Protein AF-A0A9D1Q8G3-F1 (afdb_monomer_lite)

InterPro domains:
  IPR008407 Branched-chain amino acid transport, AzlD [PF05437] (3-86)

Foldseek 3Di:
DVVVVVVVVVVVVCCVCCVVVPPVPPPVDPPVVVVVVVCPVVVVVVVVLVCVQQADPVRDGDDCVPGPSNVVVVVVVVVVVVVVVD

Secondary structure (DSSP, 8-state):
-HHHHHHHHHHHHHHHHHHHH-TTS-----HHHHHHHHHHHHHHHHHHHHHHHHB-TTS-B--TTS-HHHHHHHHHHHHHHHHTT-

pLDDT: mean 78.87, std 11.91, range [47.19, 94.69]

Organism: NCBI:txid2838621

Sequence (86 aa):
MSWMLIIGMAFIVFFNRYFFLEPKVAVKLPVFVERMLRYAAPCLLSVICIPIIFFDAEGSMKPLWNNAYLYAAIFACVISLKIRNV

Radius of gyration: 20.21 Å; chains: 1; bounding box: 35×46×50 Å

Structure (mmCIF, N/CA/C/O backbone):
data_AF-A0A9D1Q8G3-F1
#
_entry.id   AF-A0A9D1Q8G3-F1
#
loop_
_atom_site.group_PDB
_atom_site.id
_atom_site.type_symbol
_atom_site.label_atom_id
_atom_site.label_alt_id
_atom_site.label_comp_id
_atom_site.label_asym_id
_atom_site.label_entity_id
_atom_site.label_seq_id
_atom_site.pdbx_PDB_ins_code
_atom_site.Cartn_x
_atom_site.Cartn_y
_atom_site.Cartn_z
_atom_site.occupancy
_atom_site.B_iso_or_equiv
_atom_site.auth_seq_id
_atom_site.auth_comp_id
_atom_site.auth_asym_id
_atom_site.auth_atom_id
_atom_site.pdbx_PDB_model_num
ATOM 1 N N . MET A 1 1 ? 17.367 21.260 17.215 1.00 62.78 1 MET A N 1
ATOM 2 C CA . MET A 1 1 ? 16.287 21.315 16.205 1.00 62.78 1 MET A CA 1
ATOM 3 C C . MET A 1 1 ? 15.773 19.939 15.767 1.00 62.78 1 MET A C 1
ATOM 5 O O . MET A 1 1 ? 14.594 19.845 15.481 1.00 62.78 1 MET A O 1
ATOM 9 N N . SER A 1 2 ? 16.569 18.858 15.806 1.00 83.44 2 SER A N 1
ATOM 10 C CA . SER A 1 2 ? 16.070 17.497 15.498 1.00 83.44 2 SER A CA 1
ATOM 11 C C . SER A 1 2 ? 15.296 16.826 16.655 1.00 83.44 2 SER A C 1
ATOM 13 O O . SER A 1 2 ? 14.214 16.287 16.452 1.00 83.44 2 SER A O 1
ATOM 15 N N . TRP A 1 3 ? 15.776 16.942 17.900 1.00 88.88 3 TRP A N 1
ATOM 16 C CA . TRP A 1 3 ? 15.174 16.274 19.069 1.00 88.88 3 TRP A CA 1
ATOM 17 C C . TRP A 1 3 ? 13.701 16.617 19.321 1.00 88.88 3 TRP A C 1
ATOM 19 O O . TRP A 1 3 ? 12.909 15.743 19.659 1.00 88.88 3 TRP A O 1
ATOM 29 N N . MET A 1 4 ? 13.317 17.875 19.107 1.00 91.94 4 MET A N 1
ATOM 30 C CA . MET A 1 4 ? 11.939 18.332 19.302 1.00 91.94 4 MET A CA 1
ATOM 31 C C . MET A 1 4 ? 10.989 17.737 18.254 1.00 91.94 4 MET A C 1
ATOM 33 O O . MET A 1 4 ? 9.863 17.379 18.583 1.00 91.94 4 MET A O 1
ATOM 37 N N . LEU A 1 5 ? 11.464 17.560 17.015 1.00 92.62 5 LEU A N 1
ATOM 38 C CA . LEU A 1 5 ? 10.705 16.903 15.948 1.00 92.62 5 LEU A CA 1
ATOM 39 C C . LEU A 1 5 ? 10.545 15.407 16.214 1.00 92.62 5 LEU A C 1
ATOM 41 O O . LEU A 1 5 ? 9.466 14.871 15.992 1.00 92.62 5 LEU A O 1
ATOM 45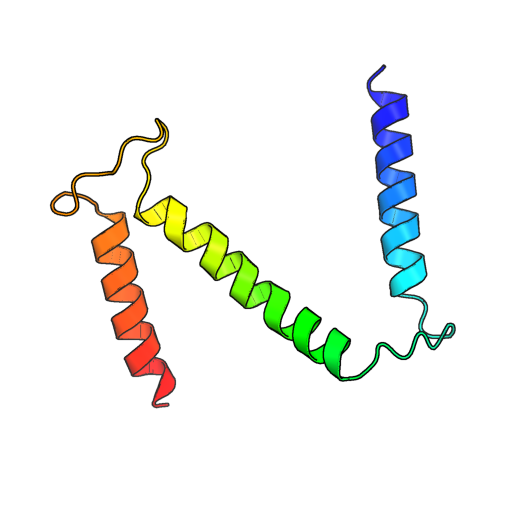 N N . ILE A 1 6 ? 11.586 14.746 16.730 1.00 92.44 6 ILE A N 1
ATOM 46 C CA . ILE A 1 6 ? 11.525 13.323 17.092 1.00 92.44 6 ILE A CA 1
ATOM 47 C C . ILE A 1 6 ? 10.507 13.107 18.213 1.00 92.44 6 ILE A C 1
ATOM 49 O O . ILE A 1 6 ? 9.647 12.239 18.094 1.00 92.44 6 ILE A O 1
ATOM 53 N N . ILE A 1 7 ? 10.560 13.921 19.272 1.00 94.69 7 ILE A N 1
ATOM 54 C CA . ILE A 1 7 ? 9.606 13.834 20.387 1.00 94.69 7 ILE A CA 1
ATOM 55 C C . ILE A 1 7 ? 8.187 14.176 19.914 1.00 94.69 7 ILE A C 1
ATOM 57 O O . ILE A 1 7 ? 7.243 13.479 20.279 1.00 94.69 7 ILE A O 1
ATOM 61 N N . GLY A 1 8 ? 8.030 15.191 19.058 1.00 94.44 8 GLY A N 1
ATOM 62 C CA . GLY A 1 8 ? 6.738 15.552 18.472 1.00 94.44 8 GLY A CA 1
ATOM 63 C C . GLY A 1 8 ? 6.142 14.429 17.620 1.00 94.44 8 GLY A C 1
ATOM 64 O O . GLY A 1 8 ? 4.992 14.047 17.822 1.00 94.44 8 GLY A O 1
ATOM 65 N N . MET A 1 9 ? 6.932 13.841 16.718 1.00 93.19 9 MET A N 1
ATOM 66 C CA . MET A 1 9 ? 6.504 12.705 15.896 1.00 93.19 9 MET A CA 1
ATOM 67 C C . MET A 1 9 ? 6.204 11.468 16.738 1.00 93.19 9 MET A C 1
ATOM 69 O O . MET A 1 9 ? 5.193 10.810 16.506 1.00 93.19 9 MET A O 1
ATOM 73 N N . ALA A 1 10 ? 7.032 11.173 17.744 1.00 91.56 10 ALA A N 1
ATOM 74 C CA . ALA A 1 10 ? 6.766 10.088 18.678 1.00 91.56 10 ALA A CA 1
ATOM 75 C C . ALA A 1 10 ? 5.412 10.299 19.365 1.00 91.56 10 ALA A C 1
ATOM 77 O O . ALA A 1 10 ? 4.573 9.404 19.328 1.00 91.56 10 ALA A O 1
ATOM 78 N N . PHE A 1 11 ? 5.151 11.494 19.903 1.00 93.00 11 PHE A N 1
ATOM 79 C CA . PHE A 1 11 ? 3.882 11.808 20.558 1.00 93.00 11 PHE A CA 1
ATOM 80 C C . PHE A 1 11 ? 2.680 11.645 19.617 1.00 93.00 11 PHE A C 1
ATOM 82 O O . PHE A 1 11 ? 1.693 11.020 19.997 1.00 93.00 11 PHE A O 1
ATOM 89 N N . ILE A 1 12 ? 2.778 12.124 18.373 1.00 91.50 12 ILE A N 1
ATOM 90 C CA . ILE A 1 12 ? 1.718 11.974 17.361 1.00 91.50 12 ILE A CA 1
ATOM 91 C C . ILE A 1 12 ? 1.456 10.494 17.045 1.00 91.50 12 ILE A C 1
ATOM 93 O O . ILE A 1 12 ? 0.299 10.072 17.014 1.00 91.50 12 ILE A O 1
ATOM 97 N N . VAL A 1 13 ? 2.506 9.692 16.836 1.00 89.31 13 VAL A N 1
ATOM 98 C CA . VAL A 1 13 ? 2.380 8.254 16.535 1.00 89.31 13 VAL A CA 1
ATOM 99 C C . VAL A 1 13 ? 1.782 7.497 17.718 1.00 89.31 13 VAL A C 1
ATOM 101 O O . VAL A 1 13 ? 0.880 6.679 17.528 1.00 89.31 13 VAL A O 1
ATOM 104 N N . PHE A 1 14 ? 2.247 7.786 18.936 1.00 86.50 14 PHE A N 1
ATOM 105 C CA . PHE A 1 14 ? 1.685 7.220 20.160 1.00 86.50 14 PHE A CA 1
ATOM 106 C C . PHE A 1 14 ? 0.208 7.592 20.298 1.00 86.50 14 PHE A C 1
ATOM 108 O O . PHE A 1 14 ? -0.620 6.708 20.494 1.00 86.50 14 PHE A O 1
ATOM 115 N N . PHE A 1 15 ? -0.153 8.858 20.108 1.00 86.62 15 PHE A N 1
ATOM 116 C CA . PHE A 1 15 ? -1.542 9.297 20.203 1.00 86.62 15 PHE A CA 1
ATOM 117 C C . PHE A 1 15 ? -2.438 8.620 19.157 1.00 86.62 15 PHE A C 1
ATOM 119 O O . PHE A 1 15 ? -3.461 8.038 19.509 1.00 86.62 15 PHE A O 1
ATOM 126 N N . ASN A 1 16 ? -2.035 8.620 17.882 1.00 82.75 16 ASN A N 1
ATOM 127 C CA . ASN A 1 16 ? -2.803 8.006 16.797 1.00 82.75 16 ASN A CA 1
ATOM 128 C C . ASN A 1 16 ? -3.005 6.501 17.019 1.00 82.75 16 ASN A C 1
ATOM 130 O O . ASN A 1 16 ? -4.111 5.990 16.845 1.00 82.75 16 ASN A O 1
ATOM 134 N N . ARG A 1 17 ? -1.952 5.801 17.459 1.00 78.00 17 ARG A N 1
ATOM 135 C CA . ARG A 1 17 ? -2.013 4.362 17.699 1.00 78.00 17 ARG A CA 1
ATOM 136 C C . ARG A 1 17 ? -2.852 4.033 18.924 1.00 78.00 17 ARG A C 1
ATOM 138 O O . ARG A 1 17 ? -3.702 3.164 18.821 1.00 78.00 17 ARG A O 1
ATOM 145 N N . TYR A 1 18 ? -2.648 4.701 20.056 1.00 74.62 18 TYR A N 1
ATOM 146 C CA . TYR A 1 18 ? -3.362 4.376 21.295 1.00 74.62 18 TYR A CA 1
ATOM 147 C C . TYR A 1 18 ? -4.838 4.777 21.247 1.00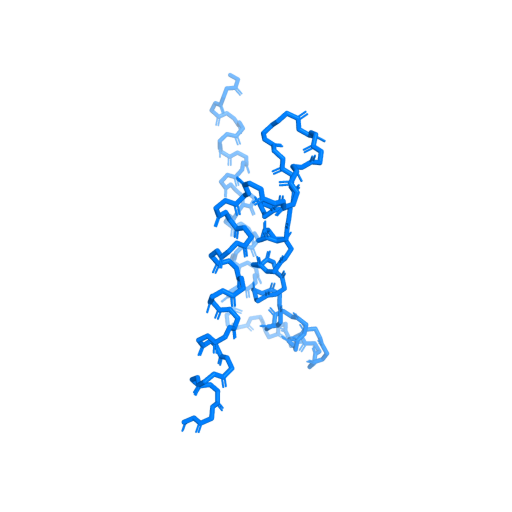 74.62 18 TYR A C 1
ATOM 149 O O . TYR A 1 18 ? -5.674 4.002 21.700 1.00 74.62 18 TYR A O 1
ATOM 157 N N . PHE A 1 19 ? -5.174 5.908 20.619 1.00 72.06 19 PHE A N 1
ATOM 158 C CA . PHE A 1 19 ? -6.568 6.319 20.422 1.00 72.06 19 PHE A CA 1
ATOM 159 C C . PHE A 1 19 ? -7.349 5.329 19.541 1.00 72.06 19 PHE A C 1
ATOM 161 O O . PHE A 1 19 ? -8.542 5.126 19.740 1.00 72.06 19 PHE A O 1
ATOM 168 N N . PHE A 1 20 ? -6.676 4.684 18.580 1.00 64.69 20 PHE A N 1
ATOM 169 C CA . PHE A 1 20 ? -7.289 3.699 17.685 1.00 64.69 20 PHE A CA 1
ATOM 170 C C . PHE A 1 20 ? -7.207 2.249 18.207 1.00 64.69 20 PHE A C 1
ATOM 172 O O . PHE A 1 20 ? -8.010 1.413 17.801 1.00 64.69 20 PHE A O 1
ATOM 179 N N . LEU A 1 21 ? -6.244 1.929 19.086 1.00 62.22 21 LEU A N 1
ATOM 180 C CA . LEU A 1 21 ? -6.033 0.584 19.652 1.00 62.22 21 LEU A CA 1
ATOM 181 C C . LEU A 1 21 ? -6.741 0.352 20.992 1.00 62.22 21 LEU A C 1
ATOM 183 O O . LEU A 1 21 ? -6.723 -0.785 21.461 1.00 62.22 21 LEU A O 1
ATOM 187 N N . GLU A 1 22 ? -7.321 1.371 21.632 1.00 57.47 22 GLU A N 1
ATOM 188 C CA . GLU A 1 22 ? -8.007 1.195 22.913 1.00 57.47 22 GLU A CA 1
ATOM 189 C C . GLU A 1 22 ? -9.250 0.290 22.758 1.00 57.47 22 GLU A C 1
ATOM 191 O O . GLU A 1 22 ? -10.257 0.718 22.196 1.00 57.47 22 GLU A O 1
ATOM 196 N N . PRO A 1 23 ? -9.259 -0.949 23.297 1.00 55.84 23 PRO A N 1
ATOM 197 C CA . PRO A 1 23 ? -10.366 -1.892 23.090 1.00 55.84 23 PRO A CA 1
ATOM 198 C C . PRO A 1 23 ? -11.648 -1.502 23.844 1.00 55.84 23 PRO A C 1
ATOM 200 O O . PRO A 1 23 ? -12.714 -2.061 23.594 1.00 55.84 23 PRO A O 1
ATOM 203 N N . LYS A 1 24 ? -11.536 -0.583 24.816 1.00 54.91 24 LYS A N 1
ATOM 204 C CA . LYS A 1 24 ? -12.636 -0.124 25.682 1.00 54.91 24 LYS A CA 1
ATOM 205 C C . LYS A 1 24 ? -13.344 1.120 25.153 1.00 54.91 24 LYS A C 1
ATOM 207 O O . LYS A 1 24 ? -14.516 1.312 25.469 1.00 54.91 24 LYS A O 1
ATOM 212 N N . VAL A 1 25 ? -12.682 1.929 24.327 1.00 56.59 25 VAL A N 1
ATOM 213 C CA . VAL A 1 25 ? -13.358 2.971 23.556 1.00 56.59 25 VAL A CA 1
ATOM 214 C C . VAL A 1 25 ? -13.862 2.267 22.312 1.00 56.59 25 VAL A C 1
ATOM 216 O O . VAL A 1 25 ? -13.149 2.123 21.328 1.00 56.59 25 VAL A O 1
ATOM 219 N N . 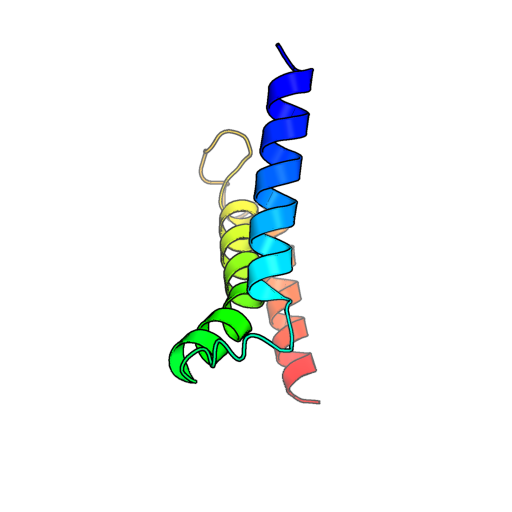ALA A 1 26 ? -15.079 1.735 22.390 1.00 57.50 26 ALA A N 1
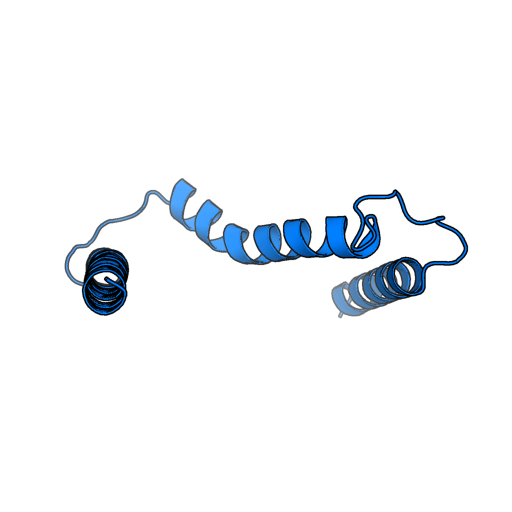ATOM 220 C CA . ALA A 1 26 ? -15.746 1.089 21.270 1.00 57.50 26 ALA A CA 1
ATOM 221 C C . ALA A 1 26 ? -16.072 2.128 20.182 1.00 57.50 26 ALA A C 1
ATOM 223 O O . ALA A 1 26 ? -17.240 2.425 19.924 1.00 57.50 26 ALA A O 1
ATOM 224 N N . VAL A 1 27 ? -15.046 2.688 19.533 1.00 59.81 27 VAL A N 1
ATOM 225 C CA . VAL A 1 27 ? -15.166 3.361 18.245 1.00 59.81 27 VAL A CA 1
ATOM 226 C C . VAL A 1 27 ? -15.530 2.257 17.266 1.00 59.81 27 VAL A C 1
ATOM 228 O O . VAL A 1 27 ? -14.685 1.655 16.608 1.00 59.81 27 VAL A O 1
ATOM 231 N N . LYS A 1 28 ? -16.819 1.915 17.244 1.00 63.88 28 LYS A N 1
ATOM 232 C CA . LYS A 1 28 ? -17.400 1.025 16.252 1.00 63.88 28 LYS A CA 1
ATOM 233 C C . LYS A 1 28 ? -17.298 1.763 14.931 1.00 63.88 28 LYS A C 1
ATOM 235 O O . LYS A 1 28 ? -18.192 2.521 14.560 1.00 63.88 28 LYS A O 1
ATOM 240 N N . LEU A 1 29 ? -16.160 1.588 14.264 1.00 67.25 29 LEU A N 1
ATOM 241 C CA . LEU A 1 29 ? -15.994 1.999 12.885 1.00 67.25 29 LEU A CA 1
ATOM 242 C C . LEU A 1 29 ? -17.181 1.402 12.128 1.00 67.25 29 LEU A C 1
ATOM 244 O O . LEU A 1 29 ? -17.468 0.211 12.285 1.00 67.25 29 LEU A O 1
ATOM 248 N N . PRO A 1 30 ? -17.930 2.210 11.366 1.00 76.12 30 PRO A N 1
ATOM 249 C CA . PRO A 1 30 ? -19.019 1.667 10.580 1.00 76.12 30 PRO A CA 1
ATOM 250 C C . PRO A 1 30 ? -18.438 0.592 9.658 1.00 76.12 30 PRO A C 1
ATOM 252 O O . PRO A 1 30 ? -17.345 0.765 9.117 1.00 76.12 30 PRO A O 1
ATOM 255 N N . VAL A 1 31 ? -19.169 -0.506 9.463 1.00 77.00 31 VAL A N 1
ATOM 256 C CA . VAL A 1 31 ? -18.736 -1.686 8.683 1.00 77.00 31 VAL A CA 1
ATOM 257 C C . VAL A 1 31 ? -18.149 -1.303 7.315 1.00 77.00 31 VAL A C 1
ATOM 259 O O . VAL A 1 31 ? -17.244 -1.960 6.804 1.00 77.00 31 VAL A O 1
ATOM 262 N N . PHE A 1 32 ? -18.628 -0.200 6.733 1.00 79.75 32 PHE A N 1
ATOM 263 C CA . PHE A 1 32 ? -18.059 0.414 5.537 1.00 79.75 32 PHE A CA 1
ATOM 264 C C . PHE A 1 32 ? -16.576 0.791 5.697 1.00 79.75 32 PHE A C 1
ATOM 266 O O . PHE A 1 32 ? -15.749 0.353 4.904 1.00 79.75 32 PHE A O 1
ATOM 273 N N . VAL A 1 33 ? -16.226 1.562 6.729 1.00 80.88 33 VAL A N 1
ATOM 274 C CA . VAL A 1 33 ? -14.855 2.033 6.982 1.00 80.88 33 VAL A CA 1
ATOM 275 C C . VAL A 1 33 ? -13.942 0.872 7.363 1.00 80.88 33 VAL A C 1
ATOM 277 O O . VAL A 1 33 ? -12.823 0.803 6.867 1.00 80.88 33 VAL A O 1
ATOM 280 N N . GLU A 1 34 ? -14.421 -0.082 8.163 1.00 80.06 34 GLU A N 1
ATOM 281 C CA . GLU A 1 34 ? -13.656 -1.293 8.491 1.00 80.06 34 GLU A CA 1
ATOM 282 C C . GLU A 1 34 ? -13.304 -2.089 7.226 1.00 80.06 34 GLU A C 1
ATOM 284 O O . GLU A 1 34 ? -12.151 -2.476 7.020 1.00 80.06 34 GLU A O 1
ATOM 289 N N . ARG A 1 35 ? -14.281 -2.271 6.326 1.00 80.50 35 ARG A N 1
ATOM 290 C CA . ARG A 1 35 ? -14.057 -2.930 5.037 1.00 80.50 35 ARG A CA 1
ATOM 291 C C . ARG A 1 35 ? -13.025 -2.164 4.205 1.00 80.50 35 ARG A C 1
ATOM 293 O O . ARG A 1 35 ? -12.111 -2.797 3.685 1.00 80.50 35 ARG A O 1
ATOM 300 N N . MET A 1 36 ? -13.112 -0.834 4.131 1.00 83.00 36 MET A N 1
ATOM 301 C CA . MET A 1 36 ? -12.125 -0.011 3.415 1.00 83.00 36 MET A CA 1
ATOM 302 C C . MET A 1 36 ? -10.717 -0.129 4.011 1.00 83.00 36 MET A C 1
ATOM 304 O O . MET A 1 36 ? -9.758 -0.320 3.264 1.00 83.00 36 MET A O 1
ATOM 308 N N . LEU A 1 37 ? -10.583 -0.101 5.342 1.00 82.50 37 LEU A N 1
ATOM 309 C CA . LEU A 1 37 ? -9.298 -0.287 6.025 1.00 82.50 37 LEU A CA 1
ATOM 310 C C . LEU A 1 37 ? -8.703 -1.673 5.752 1.00 82.50 37 LEU A C 1
ATOM 312 O O . LEU A 1 37 ? -7.496 -1.791 5.546 1.00 82.50 37 LEU A O 1
ATOM 316 N N . ARG A 1 38 ? -9.533 -2.720 5.675 1.00 82.06 38 ARG A N 1
ATOM 317 C CA . ARG A 1 38 ? -9.065 -4.077 5.349 1.00 82.06 38 ARG A CA 1
ATOM 318 C C . ARG A 1 38 ? -8.512 -4.187 3.924 1.00 82.06 38 ARG A C 1
ATOM 320 O O . ARG A 1 38 ? -7.597 -4.971 3.688 1.00 82.06 38 ARG A O 1
ATOM 327 N N . TYR A 1 39 ? -9.037 -3.393 2.988 1.00 83.62 39 TYR A N 1
ATOM 328 C CA . TYR A 1 39 ? -8.532 -3.301 1.613 1.00 83.62 39 TYR A CA 1
ATOM 329 C C . TYR A 1 39 ? -7.389 -2.289 1.441 1.00 83.62 39 TYR A C 1
ATOM 331 O O . TYR A 1 39 ? -6.763 -2.263 0.381 1.00 83.62 39 TYR A O 1
ATOM 339 N N . ALA A 1 40 ? -7.059 -1.499 2.468 1.00 86.06 40 ALA A N 1
ATOM 340 C CA . ALA A 1 40 ? -6.010 -0.489 2.378 1.00 86.06 40 ALA A CA 1
ATOM 341 C C . ALA A 1 40 ? -4.631 -1.111 2.121 1.00 86.06 40 ALA A C 1
ATOM 343 O O . ALA A 1 40 ? -3.926 -0.656 1.229 1.00 86.06 40 ALA A O 1
ATOM 344 N N . ALA A 1 41 ? -4.270 -2.182 2.835 1.00 85.19 41 ALA A N 1
ATOM 345 C CA . ALA A 1 41 ? -2.976 -2.850 2.673 1.00 85.19 41 ALA A CA 1
ATOM 346 C C . ALA A 1 41 ? -2.722 -3.383 1.241 1.00 85.19 41 ALA A C 1
ATOM 348 O O . ALA A 1 41 ? -1.715 -2.997 0.643 1.00 85.19 41 ALA A O 1
ATOM 349 N N . PRO A 1 42 ? -3.605 -4.208 0.635 1.00 87.19 42 PRO A N 1
ATOM 350 C CA . PRO A 1 42 ? -3.401 -4.669 -0.741 1.00 87.19 42 PRO A CA 1
ATOM 351 C C . PRO A 1 42 ? -3.489 -3.533 -1.774 1.00 87.19 42 PRO A C 1
ATOM 353 O O . PRO A 1 42 ? -2.796 -3.579 -2.793 1.00 87.19 42 PRO A O 1
ATOM 356 N N . CYS A 1 43 ? -4.293 -2.497 -1.514 1.00 88.62 43 CYS A N 1
ATOM 357 C CA . CYS A 1 43 ? -4.364 -1.310 -2.366 1.00 88.62 43 CYS A CA 1
ATOM 358 C C . CYS A 1 43 ? -3.032 -0.546 -2.371 1.00 88.62 43 CYS A C 1
ATOM 360 O O . CYS A 1 43 ? -2.480 -0.289 -3.437 1.00 88.62 43 CYS A O 1
ATOM 362 N N . LEU A 1 44 ? -2.469 -0.266 -1.192 1.00 90.94 44 LEU A N 1
ATOM 363 C CA . LEU A 1 44 ? -1.180 0.41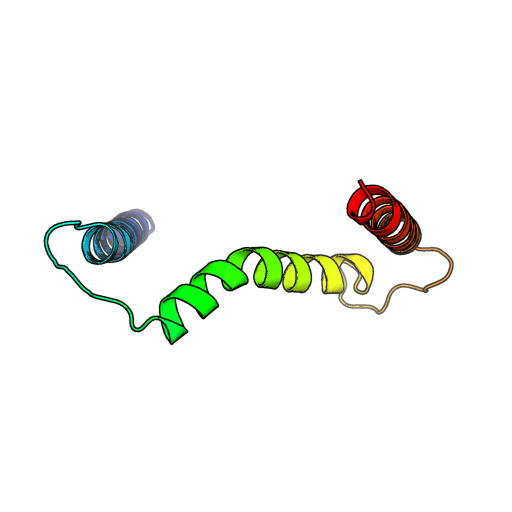5 -1.036 1.00 90.94 44 LEU A CA 1
ATOM 364 C C . LEU A 1 44 ? -0.054 -0.333 -1.746 1.00 90.94 44 LEU A C 1
ATOM 366 O O . LEU A 1 44 ? 0.722 0.279 -2.475 1.00 90.94 44 LEU A O 1
ATOM 370 N N . LEU A 1 45 ? 0.003 -1.658 -1.584 1.00 89.56 45 LEU A N 1
ATOM 371 C CA . LEU A 1 45 ? 0.984 -2.488 -2.283 1.00 89.56 45 LEU A CA 1
ATOM 372 C C . LEU A 1 45 ? 0.842 -2.363 -3.801 1.00 89.56 45 LEU A C 1
ATOM 374 O O . LEU A 1 45 ? 1.835 -2.162 -4.492 1.00 89.56 45 LEU A O 1
ATOM 378 N N . SER A 1 46 ? -0.387 -2.405 -4.315 1.00 88.62 46 SER A N 1
ATOM 379 C CA . SER A 1 46 ? -0.649 -2.254 -5.750 1.00 88.62 46 SER A CA 1
ATOM 380 C C . SER A 1 46 ? -0.221 -0.873 -6.259 1.00 88.62 46 SER A C 1
ATOM 382 O O . SER A 1 46 ? 0.455 -0.772 -7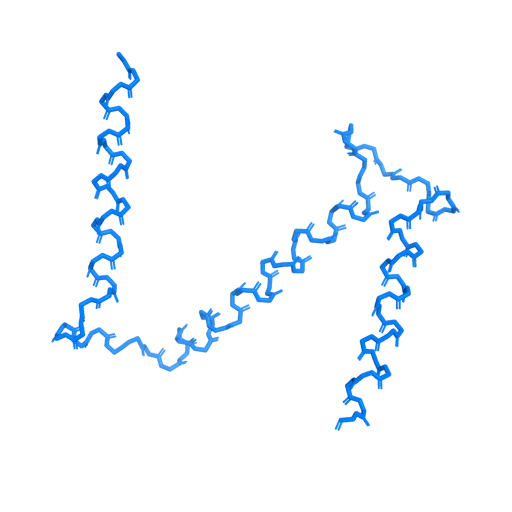.282 1.00 88.62 46 SER A O 1
ATOM 384 N N . VAL A 1 47 ? -0.549 0.184 -5.509 1.00 90.62 47 VAL A N 1
ATOM 385 C CA . VAL A 1 47 ? -0.179 1.575 -5.814 1.00 90.62 47 VAL A CA 1
ATOM 386 C C . VAL A 1 47 ? 1.331 1.782 -5.806 1.00 90.62 47 VAL A C 1
ATOM 388 O O . VAL A 1 47 ? 1.818 2.583 -6.591 1.00 90.62 47 VAL A O 1
ATOM 391 N N . ILE A 1 48 ? 2.076 1.074 -4.957 1.00 90.56 48 ILE A N 1
ATOM 392 C CA . ILE A 1 48 ? 3.540 1.159 -4.911 1.00 90.56 48 ILE A CA 1
ATOM 393 C C . ILE A 1 48 ? 4.174 0.314 -6.025 1.00 90.56 48 ILE A C 1
ATOM 395 O O . ILE A 1 48 ? 5.116 0.761 -6.675 1.00 90.56 48 ILE A O 1
ATOM 399 N N . CYS A 1 49 ? 3.656 -0.885 -6.300 1.00 87.38 49 CYS A N 1
ATOM 400 C CA . CYS A 1 49 ? 4.213 -1.768 -7.326 1.00 87.38 49 CYS A CA 1
ATOM 401 C C . CYS A 1 49 ? 4.077 -1.197 -8.744 1.00 87.38 49 CYS A C 1
ATOM 403 O O . CYS A 1 49 ? 5.028 -1.281 -9.516 1.00 87.38 49 CYS A O 1
ATOM 405 N N . ILE A 1 50 ? 2.930 -0.606 -9.092 1.00 85.94 50 ILE A N 1
ATOM 406 C CA . ILE A 1 50 ? 2.680 -0.040 -10.430 1.00 85.94 50 ILE A CA 1
ATOM 407 C C . ILE A 1 50 ? 3.787 0.942 -10.864 1.00 85.94 50 ILE A C 1
ATOM 409 O O . ILE A 1 50 ? 4.424 0.694 -11.887 1.00 85.94 50 ILE A O 1
ATOM 413 N N . PRO A 1 51 ? 4.085 2.026 -10.126 1.00 84.00 51 PRO A N 1
ATOM 414 C CA . PRO A 1 51 ? 5.091 2.982 -10.550 1.00 84.00 51 PRO A CA 1
ATOM 415 C C . PRO A 1 51 ? 6.502 2.393 -10.550 1.00 84.00 51 PRO A C 1
ATOM 417 O O . PRO A 1 51 ? 7.275 2.742 -11.431 1.00 84.00 51 PRO A O 1
ATOM 420 N N . ILE A 1 52 ? 6.825 1.461 -9.645 1.00 85.56 52 ILE A N 1
ATOM 421 C CA . ILE A 1 52 ? 8.127 0.767 -9.638 1.00 85.56 52 ILE A CA 1
ATOM 422 C C . ILE A 1 52 ? 8.360 -0.008 -10.945 1.00 85.56 52 ILE A C 1
ATOM 424 O O . ILE A 1 52 ? 9.490 -0.115 -11.421 1.00 85.56 52 ILE A O 1
ATOM 428 N N . ILE A 1 53 ? 7.296 -0.561 -11.531 1.00 83.50 53 ILE A N 1
ATOM 429 C CA . ILE A 1 53 ? 7.381 -1.334 -12.773 1.00 83.50 53 ILE A CA 1
ATOM 430 C C . ILE A 1 53 ? 7.468 -0.412 -14.002 1.00 83.50 53 ILE A C 1
ATOM 432 O O . ILE A 1 53 ? 8.175 -0.739 -14.957 1.00 83.50 53 ILE A O 1
ATOM 436 N N . PHE A 1 54 ? 6.756 0.722 -13.989 1.00 79.94 54 PHE A N 1
ATOM 437 C CA . PHE A 1 54 ? 6.594 1.598 -15.158 1.00 79.94 54 PHE A CA 1
ATOM 438 C C . PHE A 1 54 ? 7.573 2.783 -15.231 1.00 79.94 54 PHE A C 1
ATOM 440 O O . PHE A 1 54 ? 7.951 3.180 -16.337 1.00 79.94 54 PHE A O 1
ATOM 447 N N . PHE A 1 55 ? 7.987 3.348 -14.095 1.00 80.25 55 PHE A N 1
ATOM 448 C CA . PHE A 1 55 ? 8.852 4.529 -14.038 1.00 80.25 55 PHE A CA 1
ATOM 449 C C . PHE A 1 55 ? 10.280 4.162 -13.631 1.00 80.25 55 PHE A C 1
ATOM 451 O O . PHE A 1 55 ? 10.508 3.310 -12.771 1.00 80.25 55 PHE A O 1
ATOM 458 N N . ASP A 1 56 ? 11.256 4.813 -14.265 1.00 71.38 56 ASP A N 1
ATOM 459 C CA . ASP A 1 56 ? 12.650 4.772 -13.826 1.00 71.38 56 ASP A CA 1
ATOM 460 C C . ASP A 1 56 ? 12.903 5.745 -12.674 1.00 71.38 56 ASP A C 1
ATOM 462 O O . ASP A 1 56 ? 12.102 6.645 -12.416 1.00 71.38 56 ASP A O 1
ATOM 466 N N . ALA A 1 57 ? 14.051 5.597 -12.008 1.00 67.12 57 ALA A N 1
ATOM 467 C CA . ALA A 1 57 ? 14.455 6.482 -10.910 1.00 67.12 57 ALA A CA 1
ATOM 468 C C . ALA A 1 57 ? 14.497 7.974 -11.313 1.00 67.12 57 ALA A C 1
ATOM 470 O O . ALA A 1 57 ? 14.360 8.847 -10.461 1.00 67.12 57 ALA A O 1
ATOM 471 N N . GLU A 1 58 ? 14.637 8.262 -12.610 1.00 65.81 58 GLU A N 1
ATOM 472 C CA . GLU A 1 58 ? 14.684 9.613 -13.182 1.00 65.81 58 GLU A CA 1
ATOM 473 C C . GLU A 1 58 ? 13.321 10.113 -13.705 1.00 65.81 58 GLU A C 1
ATOM 475 O O . GLU A 1 58 ? 13.242 11.167 -14.330 1.00 65.81 58 GLU A O 1
ATOM 480 N N . GLY A 1 59 ? 12.228 9.373 -13.481 1.00 65.12 59 GLY A N 1
ATOM 481 C CA . GLY A 1 59 ? 10.878 9.774 -13.902 1.00 65.12 59 GLY A CA 1
ATOM 482 C C . GLY A 1 59 ? 10.590 9.607 -15.400 1.00 65.12 59 GLY A C 1
ATOM 483 O O . GLY A 1 59 ? 9.494 9.931 -15.854 1.00 65.12 59 GLY A O 1
ATOM 484 N N . SER A 1 60 ? 11.537 9.063 -16.168 1.00 66.75 60 SER A N 1
ATOM 485 C CA . SER A 1 60 ? 11.324 8.694 -17.569 1.00 66.75 60 SER A CA 1
ATOM 486 C C . SER A 1 60 ? 10.544 7.381 -17.680 1.00 66.75 60 SER A C 1
ATOM 488 O O . SER A 1 60 ? 10.736 6.451 -16.890 1.00 66.75 60 SER A O 1
ATOM 490 N N . MET A 1 61 ? 9.647 7.303 -18.667 1.00 62.72 61 MET A N 1
ATOM 491 C CA . MET A 1 61 ? 8.886 6.087 -18.953 1.00 62.72 61 MET A CA 1
ATOM 492 C C . MET A 1 61 ? 9.850 5.032 -19.493 1.00 62.72 61 MET A C 1
ATOM 494 O O . MET A 1 61 ? 10.456 5.220 -20.552 1.00 62.72 61 MET A O 1
ATOM 498 N N . LYS A 1 62 ? 10.028 3.935 -18.752 1.00 64.62 62 LYS A N 1
ATOM 499 C CA . LYS A 1 62 ? 10.995 2.913 -19.141 1.00 64.62 62 LYS A CA 1
ATOM 500 C C . LYS A 1 62 ? 10.592 2.261 -20.472 1.00 64.62 62 LYS A C 1
ATOM 502 O O . LYS A 1 62 ? 9.419 1.912 -20.630 1.00 64.62 62 LYS A O 1
ATOM 507 N N . PRO A 1 63 ? 11.531 1.979 -21.393 1.00 67.25 63 PRO A N 1
ATOM 508 C CA . PRO A 1 63 ? 11.217 1.264 -22.626 1.00 67.25 63 PRO A CA 1
ATOM 509 C C . PRO A 1 63 ? 10.678 -0.136 -22.307 1.00 67.25 63 PRO A C 1
ATOM 511 O O . PRO A 1 63 ? 11.401 -0.991 -21.799 1.00 67.25 63 PRO A O 1
ATOM 514 N N . LEU A 1 64 ? 9.397 -0.368 -22.623 1.00 64.00 64 LEU A N 1
ATOM 515 C CA . LEU A 1 64 ? 8.628 -1.561 -22.234 1.00 64.00 64 LEU A CA 1
ATOM 516 C C . LEU A 1 64 ? 9.311 -2.892 -22.603 1.00 64.00 64 LEU A C 1
ATOM 518 O O . LEU A 1 64 ? 9.087 -3.899 -21.938 1.00 64.00 64 LEU A O 1
ATOM 522 N N . TRP A 1 65 ? 10.157 -2.900 -23.636 1.00 62.97 65 TRP A N 1
ATOM 523 C CA . TRP A 1 65 ? 10.829 -4.100 -24.136 1.00 62.97 65 TRP A CA 1
ATOM 524 C C . TRP A 1 65 ? 12.073 -4.544 -23.359 1.00 62.97 65 TRP A C 1
ATOM 526 O O . TRP A 1 65 ? 12.362 -5.739 -23.368 1.00 62.97 65 TRP A O 1
ATOM 536 N N . ASN A 1 66 ? 12.778 -3.647 -22.658 1.00 69.56 66 ASN A N 1
ATOM 537 C CA . ASN A 1 66 ? 14.042 -3.981 -21.975 1.00 69.56 66 ASN A CA 1
ATOM 538 C C . ASN A 1 66 ? 13.948 -3.930 -20.437 1.00 69.56 66 ASN A C 1
ATOM 540 O O . ASN A 1 66 ? 14.954 -3.812 -19.740 1.00 69.56 66 ASN A O 1
ATOM 544 N N . ASN A 1 67 ? 12.737 -4.015 -19.880 1.00 75.69 67 ASN A N 1
ATOM 545 C CA . ASN A 1 67 ? 12.520 -3.881 -18.440 1.00 75.69 67 ASN A CA 1
ATOM 546 C C . ASN A 1 67 ? 12.363 -5.230 -17.750 1.00 75.69 67 ASN A C 1
ATOM 548 O O . ASN A 1 67 ? 11.287 -5.827 -17.782 1.00 75.69 67 ASN A O 1
ATOM 552 N N . ALA A 1 68 ? 13.392 -5.654 -17.014 1.00 81.81 68 ALA A N 1
ATOM 553 C CA . ALA A 1 68 ? 13.332 -6.849 -16.168 1.00 81.81 68 ALA A CA 1
ATOM 554 C C . ALA A 1 68 ? 12.139 -6.831 -15.184 1.00 81.81 68 ALA A C 1
ATOM 556 O O . ALA A 1 68 ? 11.525 -7.868 -14.940 1.00 81.81 68 ALA A O 1
ATOM 557 N N . TYR A 1 69 ? 11.753 -5.651 -14.681 1.00 83.06 69 TYR A N 1
ATOM 558 C CA . TYR A 1 69 ? 10.613 -5.482 -13.770 1.00 83.06 69 TYR A CA 1
ATOM 559 C C . TYR A 1 69 ? 9.255 -5.796 -14.413 1.00 83.06 69 TYR A C 1
ATOM 561 O O . TYR A 1 69 ? 8.393 -6.360 -13.743 1.00 83.06 69 TYR A O 1
ATOM 569 N N . LEU A 1 70 ? 9.062 -5.491 -15.703 1.00 83.62 70 LEU A N 1
ATOM 570 C CA . LEU A 1 70 ? 7.820 -5.835 -16.409 1.00 83.62 70 LEU A CA 1
ATOM 571 C C . LEU A 1 70 ? 7.698 -7.344 -16.603 1.00 83.62 70 LEU A C 1
ATOM 573 O O . LEU A 1 70 ? 6.646 -7.913 -16.317 1.00 83.62 70 LEU A O 1
ATOM 577 N N . TYR A 1 71 ? 8.779 -8.006 -17.021 1.00 84.94 71 TYR A N 1
ATOM 578 C CA . TYR A 1 71 ? 8.793 -9.465 -17.144 1.00 84.94 71 TYR A CA 1
ATOM 579 C C . TYR A 1 71 ? 8.555 -10.148 -15.792 1.00 84.94 71 TYR A C 1
ATOM 581 O O . TYR A 1 71 ? 7.758 -11.082 -15.714 1.00 84.94 71 TYR A O 1
ATOM 589 N N . ALA A 1 72 ? 9.170 -9.645 -14.717 1.00 86.06 72 ALA A N 1
ATOM 590 C CA . ALA A 1 72 ? 8.936 -10.140 -13.363 1.00 86.06 72 ALA A CA 1
ATOM 591 C C . ALA A 1 72 ? 7.475 -9.949 -12.916 1.00 86.06 72 ALA A C 1
ATOM 593 O O . ALA A 1 72 ? 6.891 -10.866 -12.341 1.00 86.06 72 ALA A O 1
ATOM 594 N N . ALA A 1 73 ? 6.861 -8.801 -13.219 1.00 87.12 73 ALA A N 1
ATOM 595 C CA . ALA A 1 73 ? 5.459 -8.532 -12.902 1.00 87.12 73 ALA A CA 1
ATOM 596 C C . ALA A 1 73 ? 4.501 -9.460 -13.665 1.00 87.12 73 ALA A C 1
ATOM 598 O O . ALA A 1 73 ? 3.596 -10.038 -13.063 1.00 87.12 73 ALA A O 1
ATOM 599 N N . ILE A 1 74 ? 4.729 -9.666 -14.967 1.00 88.44 74 ILE A N 1
ATOM 600 C CA . ILE A 1 74 ? 3.948 -10.608 -15.784 1.00 88.44 74 ILE A CA 1
ATOM 601 C C . ILE A 1 74 ? 4.083 -12.025 -15.221 1.00 88.44 74 ILE A C 1
ATOM 603 O O . ILE A 1 74 ? 3.079 -12.708 -15.019 1.00 88.44 74 ILE A O 1
ATOM 607 N N . PHE A 1 75 ? 5.306 -12.455 -14.909 1.00 90.06 75 PHE A N 1
ATOM 608 C CA . PHE A 1 75 ? 5.566 -13.770 -14.328 1.00 90.06 75 PHE A CA 1
ATOM 609 C C . PHE A 1 75 ? 4.870 -13.950 -12.970 1.00 90.06 75 PHE A C 1
ATOM 611 O O . PHE A 1 75 ? 4.206 -14.963 -12.743 1.00 90.06 75 PHE A O 1
ATOM 618 N N . ALA A 1 76 ? 4.939 -12.944 -12.095 1.00 87.62 76 ALA A N 1
ATOM 619 C CA . ALA A 1 76 ? 4.240 -12.944 -10.813 1.00 87.62 76 ALA A CA 1
ATOM 620 C C . ALA A 1 76 ? 2.711 -12.997 -10.985 1.00 87.62 76 ALA A C 1
ATOM 622 O O . ALA A 1 76 ? 2.048 -13.747 -10.269 1.00 87.62 76 ALA A O 1
ATOM 623 N N . CYS A 1 77 ? 2.143 -12.274 -11.958 1.00 87.62 77 CYS A N 1
ATOM 624 C CA . CYS A 1 77 ? 0.719 -12.361 -12.297 1.00 87.62 77 CYS A CA 1
ATOM 625 C C . CYS A 1 77 ? 0.326 -13.765 -12.775 1.00 87.62 77 CYS A C 1
ATOM 627 O O . CYS A 1 77 ? -0.678 -14.303 -12.310 1.00 87.62 77 CYS A O 1
ATOM 629 N N . VAL A 1 78 ? 1.121 -14.387 -13.650 1.00 91.06 78 VAL A N 1
ATOM 630 C CA . VAL A 1 78 ? 0.878 -15.758 -14.134 1.00 91.06 78 VAL A CA 1
ATOM 631 C C . VAL A 1 78 ? 0.908 -16.760 -12.977 1.00 91.06 78 VAL A C 1
ATOM 633 O O . VAL A 1 78 ? 0.010 -17.596 -12.860 1.00 91.06 78 VAL A O 1
ATOM 636 N N . ILE A 1 79 ? 1.894 -16.651 -12.084 1.00 89.50 79 ILE A N 1
ATOM 637 C CA . ILE A 1 79 ? 1.979 -17.494 -10.885 1.00 89.50 79 ILE A CA 1
ATOM 638 C C . ILE A 1 79 ? 0.780 -17.259 -9.962 1.00 89.50 79 ILE A C 1
ATOM 640 O O . ILE A 1 79 ? 0.167 -18.221 -9.504 1.00 89.50 79 ILE A O 1
ATOM 644 N N . SER A 1 80 ? 0.417 -16.000 -9.713 1.00 86.25 80 SER A N 1
ATOM 645 C CA . SER A 1 80 ? -0.723 -15.632 -8.867 1.00 86.25 80 SER A CA 1
ATOM 646 C C . SER A 1 80 ? -2.032 -16.230 -9.387 1.00 86.25 80 SER A C 1
ATOM 648 O O . SER A 1 80 ? -2.800 -16.798 -8.611 1.00 86.25 80 SER A O 1
ATOM 650 N N . LEU A 1 81 ? -2.260 -16.185 -10.704 1.00 86.94 81 LEU A N 1
ATOM 651 C CA . LEU A 1 81 ? -3.426 -16.804 -11.341 1.00 86.94 81 LEU A CA 1
ATOM 652 C C . LEU A 1 81 ? -3.429 -18.328 -11.191 1.00 86.94 81 LEU A C 1
ATOM 654 O O . LEU A 1 81 ? -4.479 -18.909 -10.928 1.00 86.94 81 LEU A O 1
ATOM 658 N N . LYS A 1 82 ? -2.262 -18.971 -11.305 1.00 87.31 82 LYS A N 1
ATOM 659 C CA . LYS A 1 82 ? -2.125 -20.422 -11.120 1.00 87.31 82 LYS A CA 1
ATOM 660 C C . LYS A 1 82 ? -2.357 -20.849 -9.665 1.00 87.31 82 LYS A C 1
ATOM 662 O O . LYS A 1 82 ? -2.958 -21.893 -9.436 1.00 87.31 82 LYS A O 1
ATOM 667 N N . ILE A 1 83 ? -1.911 -20.046 -8.697 1.00 85.62 83 ILE A N 1
ATOM 668 C CA . ILE A 1 83 ? -2.063 -20.314 -7.257 1.00 85.62 83 ILE A CA 1
ATOM 669 C C . ILE A 1 83 ? -3.487 -20.027 -6.771 1.00 85.62 83 ILE A C 1
ATOM 671 O O . ILE A 1 83 ? -3.978 -20.743 -5.911 1.00 85.62 83 ILE A O 1
ATOM 675 N N . ARG A 1 84 ? -4.191 -19.039 -7.341 1.00 61.53 84 ARG A N 1
ATOM 676 C CA . ARG A 1 84 ? -5.598 -18.749 -6.997 1.00 61.53 84 ARG A CA 1
ATOM 677 C C . ARG A 1 84 ? -6.575 -19.893 -7.292 1.00 61.53 84 ARG A C 1
ATOM 679 O O . ARG A 1 84 ? -7.722 -19.803 -6.866 1.00 61.53 84 ARG A O 1
ATOM 686 N N . ASN A 1 85 ? -6.152 -20.897 -8.060 1.00 54.53 85 ASN A N 1
ATOM 687 C CA . ASN A 1 85 ? -6.945 -22.069 -8.426 1.00 54.53 85 ASN A CA 1
ATOM 688 C C . ASN A 1 85 ? -6.613 -23.318 -7.577 1.00 54.53 85 ASN A C 1
ATOM 690 O O . ASN A 1 85 ? -6.950 -24.430 -7.981 1.00 54.53 85 ASN A O 1
ATOM 694 N N . VAL A 1 86 ? -5.933 -23.150 -6.438 1.00 47.19 86 VAL A N 1
ATOM 695 C CA . VAL A 1 86 ? -5.719 -24.182 -5.405 1.00 47.19 86 VAL A CA 1
ATOM 696 C C . VAL A 1 86 ? -6.311 -23.677 -4.098 1.00 47.19 86 VAL A C 1
ATOM 698 O O . VAL A 1 86 ? -7.012 -24.473 -3.440 1.00 47.19 86 VAL A O 1
#